Protein AF-A0A0Q3T9H8-F1 (afdb_monomer)

Solvent-accessible surface area (backbone atoms only — not comparable to full-atom values): 3458 Å² total; per-residue (Å²): 131,72,67,60,60,57,52,52,54,47,51,52,50,42,54,52,45,51,53,51,29,50,56,39,22,74,75,63,33,70,82,29,71,66,22,46,50,40,50,56,55,44,50,53,47,51,50,52,51,51,50,54,56,50,54,56,60,58,74,72,74,119

Nearest PDB structures (foldseek):
  2c0s-assembly1_A  TM=9.301E-01  e=1.446E-01  Bacillus anthracis str. Ames
  5nfd-assembly2_B  TM=9.279E-01  e=5.344E-01  Homo sapiens
  4wwf-assembly1_A-3  TM=9.239E-01  e=2.402E+00  Cupriavidus metallidurans CH34
  7tzb-assembly1_B  TM=4.604E-01  e=2.923E+00  Homo sapiens

Foldseek 3Di:
DPVVVVLVVLVVVLVVLVVVLVVCCVVPNCPDPVNVVSVVVSVVSVVVNVVSVVVVVVVVPD

Organism: NCBI:txid157838

pLDDT: mean 85.79, std 16.34, range [44.16, 97.81]

Structure (mmCIF, N/CA/C/O backbone):
data_AF-A0A0Q3T9H8-F1
#
_entry.id   AF-A0A0Q3T9H8-F1
#
loop_
_atom_site.group_PDB
_atom_site.id
_atom_site.type_symbol
_atom_site.label_atom_id
_atom_site.label_alt_id
_atom_site.label_comp_id
_atom_site.label_asym_id
_atom_site.label_entity_id
_atom_site.label_seq_id
_atom_site.pdbx_PDB_ins_code
_atom_site.Cartn_x
_atom_site.Cartn_y
_atom_site.Cartn_z
_atom_site.occupancy
_atom_site.B_iso_or_equiv
_atom_site.auth_seq_id
_atom_site.auth_comp_id
_atom_site.auth_asym_id
_atom_site.auth_atom_id
_atom_site.pdbx_PDB_model_num
ATOM 1 N N . MET A 1 1 ? 20.930 -7.151 -15.759 1.00 46.81 1 MET A N 1
ATOM 2 C CA . MET A 1 1 ? 20.217 -8.007 -14.778 1.00 46.81 1 MET A CA 1
ATOM 3 C C . MET A 1 1 ? 19.823 -7.309 -13.461 1.00 46.81 1 MET A C 1
ATOM 5 O O . MET A 1 1 ? 19.288 -7.981 -12.594 1.00 46.81 1 MET A O 1
ATOM 9 N N . LYS A 1 2 ? 20.009 -5.987 -13.274 1.00 50.50 2 LYS A N 1
ATOM 10 C CA . LYS A 1 2 ? 19.688 -5.324 -11.986 1.00 50.50 2 LYS A CA 1
ATOM 11 C C . LYS A 1 2 ? 18.200 -4.983 -11.776 1.00 50.50 2 LYS A C 1
ATOM 13 O O . LYS A 1 2 ? 17.741 -4.980 -10.645 1.00 50.50 2 LYS A O 1
ATOM 18 N N . ASN A 1 3 ? 17.431 -4.755 -12.843 1.00 57.31 3 ASN A N 1
ATOM 19 C CA . ASN A 1 3 ? 16.049 -4.266 -12.714 1.00 57.31 3 ASN A CA 1
ATOM 20 C C . ASN A 1 3 ? 15.014 -5.329 -12.304 1.00 57.31 3 ASN A C 1
ATOM 22 O O . ASN A 1 3 ? 13.965 -4.968 -11.783 1.00 57.31 3 ASN A O 1
ATOM 26 N N . TYR A 1 4 ? 15.286 -6.620 -12.521 1.00 59.19 4 TYR A N 1
ATOM 27 C CA . TYR A 1 4 ? 14.317 -7.679 -12.208 1.00 59.19 4 TYR A CA 1
ATOM 28 C C . TYR A 1 4 ? 14.169 -7.898 -10.696 1.00 59.19 4 TYR A C 1
ATOM 30 O O . TYR A 1 4 ? 13.052 -8.029 -10.205 1.00 59.19 4 TYR A O 1
ATOM 38 N N . TYR A 1 5 ? 15.286 -7.847 -9.960 1.00 60.69 5 TYR A N 1
ATOM 39 C CA . TYR A 1 5 ? 15.283 -7.906 -8.495 1.00 60.69 5 TYR A CA 1
ATOM 40 C C . TYR A 1 5 ? 14.467 -6.749 -7.898 1.00 60.69 5 TYR A C 1
ATOM 42 O O . TYR A 1 5 ? 13.555 -6.994 -7.119 1.00 60.69 5 TYR A O 1
ATOM 50 N N . ASN A 1 6 ? 14.656 -5.520 -8.397 1.00 80.06 6 ASN A N 1
ATOM 51 C CA . ASN A 1 6 ? 13.864 -4.362 -7.963 1.00 80.06 6 ASN A CA 1
ATOM 52 C C . ASN A 1 6 ? 12.355 -4.505 -8.239 1.00 80.06 6 ASN A C 1
ATOM 54 O O . ASN A 1 6 ? 11.541 -4.055 -7.438 1.00 80.06 6 ASN A O 1
ATOM 58 N N . LEU A 1 7 ? 11.960 -5.111 -9.364 1.00 85.94 7 LEU A N 1
ATOM 59 C CA . LEU A 1 7 ? 10.546 -5.325 -9.699 1.00 85.94 7 LEU A CA 1
ATOM 60 C C . LEU A 1 7 ? 9.888 -6.375 -8.800 1.00 85.94 7 LEU A C 1
ATOM 62 O O . LEU A 1 7 ? 8.754 -6.177 -8.355 1.00 85.94 7 LEU A O 1
ATOM 66 N N . LEU A 1 8 ? 10.591 -7.478 -8.533 1.00 88.31 8 LEU A N 1
ATOM 67 C CA . LEU A 1 8 ? 10.106 -8.521 -7.636 1.00 88.31 8 LEU A CA 1
ATOM 68 C C . LEU A 1 8 ? 9.958 -7.977 -6.210 1.00 88.31 8 LEU A C 1
ATOM 70 O O . LEU A 1 8 ? 8.895 -8.134 -5.612 1.00 88.31 8 LEU A O 1
ATOM 74 N N . ASP A 1 9 ? 10.967 -7.259 -5.717 1.00 89.44 9 ASP A N 1
ATOM 75 C CA . ASP A 1 9 ? 10.956 -6.663 -4.380 1.00 89.44 9 ASP A CA 1
ATOM 76 C C . ASP A 1 9 ? 9.830 -5.635 -4.219 1.00 89.44 9 ASP A C 1
ATOM 78 O O . ASP A 1 9 ? 9.147 -5.617 -3.194 1.00 89.44 9 ASP A O 1
ATOM 82 N N . LEU A 1 10 ? 9.582 -4.808 -5.240 1.00 90.75 10 LEU A N 1
ATOM 83 C CA . LEU A 1 10 ? 8.447 -3.881 -5.243 1.00 90.75 10 LEU A CA 1
ATOM 84 C C . LEU A 1 10 ? 7.109 -4.618 -5.234 1.00 90.75 10 LEU A C 1
ATOM 86 O O . LEU A 1 10 ? 6.203 -4.222 -4.507 1.00 90.75 10 LEU A O 1
ATOM 90 N N . THR A 1 11 ? 6.980 -5.700 -6.001 1.00 93.56 11 THR A N 1
ATOM 91 C CA . THR A 1 11 ? 5.741 -6.492 -6.048 1.00 93.56 11 THR A CA 1
ATOM 92 C C . THR A 1 11 ? 5.440 -7.117 -4.684 1.00 93.56 11 THR A C 1
ATOM 94 O O . THR A 1 11 ? 4.313 -7.025 -4.199 1.00 93.56 11 THR A O 1
ATOM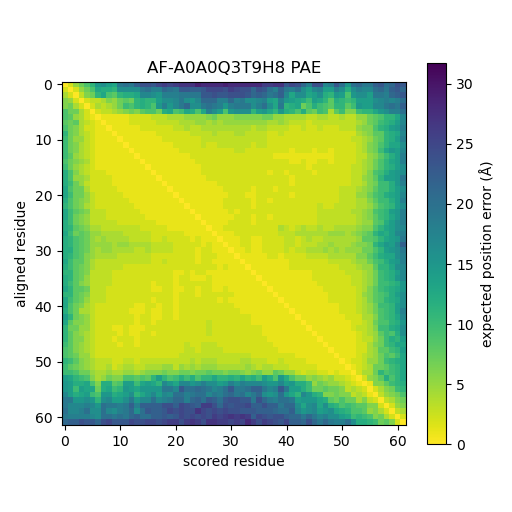 97 N N . VAL A 1 12 ? 6.458 -7.682 -4.027 1.00 95.19 12 VAL A N 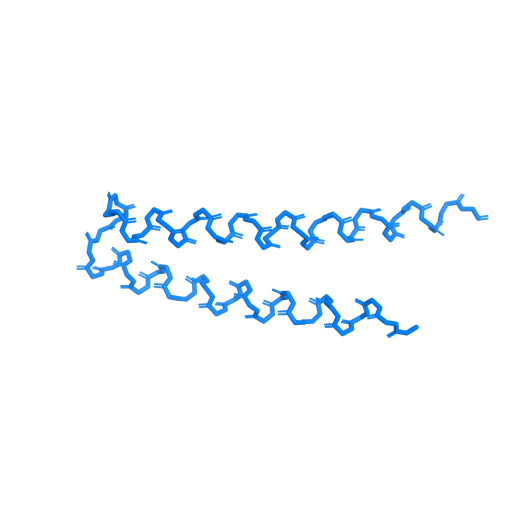1
ATOM 98 C CA . VAL A 1 12 ? 6.334 -8.255 -2.677 1.00 95.19 12 VAL A CA 1
ATOM 99 C C . VAL A 1 12 ? 5.932 -7.186 -1.659 1.00 95.19 12 VAL A C 1
ATOM 101 O O . VAL A 1 12 ? 5.030 -7.419 -0.854 1.00 95.19 12 VAL A O 1
ATOM 104 N N . GLN A 1 13 ? 6.554 -6.005 -1.707 1.00 94.88 13 GLN A N 1
ATOM 105 C CA . GLN A 1 13 ? 6.221 -4.901 -0.802 1.00 94.88 13 GLN A CA 1
ATOM 106 C C . GLN A 1 13 ? 4.797 -4.375 -1.020 1.00 94.88 13 GLN A C 1
ATOM 108 O O . GLN A 1 13 ? 4.083 -4.145 -0.045 1.00 94.88 13 GLN A O 1
ATOM 113 N N . ILE A 1 14 ? 4.355 -4.244 -2.276 1.00 96.25 14 ILE A N 1
ATOM 114 C CA . ILE A 1 14 ? 2.980 -3.847 -2.619 1.00 96.25 14 ILE A CA 1
ATOM 115 C C . ILE A 1 14 ? 1.975 -4.837 -2.024 1.00 96.25 14 ILE A C 1
ATOM 117 O O . ILE A 1 14 ? 0.997 -4.423 -1.400 1.00 96.25 14 ILE A O 1
ATOM 121 N N . ASP A 1 15 ? 2.206 -6.139 -2.184 1.00 97.50 15 ASP A N 1
ATOM 122 C CA . ASP A 1 15 ? 1.285 -7.158 -1.681 1.00 97.50 15 ASP A CA 1
ATOM 123 C C . ASP A 1 15 ? 1.266 -7.235 -0.152 1.00 97.50 15 ASP A C 1
ATOM 125 O O . ASP A 1 15 ? 0.194 -7.394 0.442 1.00 97.50 15 ASP A O 1
ATOM 129 N N . LEU A 1 16 ? 2.425 -7.096 0.499 1.00 96.62 16 LEU A N 1
ATOM 130 C CA . LEU A 1 16 ? 2.507 -7.048 1.957 1.00 96.62 16 LEU A CA 1
ATOM 131 C C . LEU A 1 16 ? 1.735 -5.845 2.507 1.00 96.62 16 LEU A C 1
ATOM 133 O O . LEU A 1 16 ? 0.875 -6.002 3.375 1.00 96.62 16 LEU A O 1
ATOM 137 N N . LEU A 1 17 ? 1.999 -4.659 1.961 1.00 96.06 17 LEU A N 1
ATOM 138 C CA . LEU A 1 17 ? 1.394 -3.424 2.436 1.00 96.06 17 LEU A CA 1
ATOM 139 C C . LEU A 1 17 ? -0.113 -3.381 2.147 1.00 96.06 17 LEU A C 1
ATOM 141 O O . LEU A 1 17 ? -0.886 -2.921 2.985 1.00 96.06 17 LEU A O 1
ATOM 145 N N . ARG A 1 18 ? -0.562 -3.950 1.017 1.00 97.44 18 ARG A N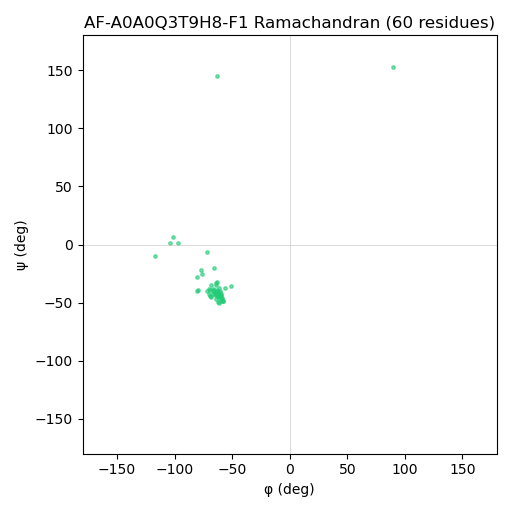 1
ATOM 146 C CA . ARG A 1 18 ? -1.992 -4.124 0.719 1.00 97.44 18 ARG A CA 1
ATOM 147 C C . ARG A 1 18 ? -2.684 -4.973 1.786 1.00 97.44 18 ARG A C 1
ATOM 149 O O . ARG A 1 18 ? -3.752 -4.590 2.255 1.00 97.44 18 ARG A O 1
ATOM 156 N N . LYS A 1 19 ? -2.087 -6.100 2.190 1.00 97.75 19 LYS A N 1
ATOM 157 C CA . LYS A 1 19 ? -2.650 -6.965 3.245 1.00 97.75 19 LYS A CA 1
ATOM 158 C C . LYS A 1 19 ? -2.743 -6.231 4.582 1.00 97.75 19 LYS A C 1
ATOM 160 O O . LYS A 1 19 ? -3.786 -6.290 5.226 1.00 97.75 19 LYS A O 1
ATOM 165 N N . GLN A 1 20 ? -1.696 -5.495 4.957 1.00 96.19 20 GLN A N 1
ATOM 166 C CA . GLN A 1 20 ? -1.689 -4.688 6.182 1.00 96.19 20 GLN A CA 1
ATOM 167 C C . GLN A 1 20 ? -2.759 -3.591 6.153 1.00 96.19 20 GLN A C 1
ATOM 169 O O . GLN A 1 20 ? -3.488 -3.421 7.126 1.00 96.19 20 GLN A O 1
ATOM 174 N N . MET A 1 21 ? -2.905 -2.880 5.032 1.00 97.12 21 MET A N 1
ATOM 175 C CA . MET A 1 21 ? -3.927 -1.844 4.880 1.00 97.12 21 MET A CA 1
ATOM 176 C C . MET A 1 21 ? -5.343 -2.412 5.027 1.00 97.12 21 MET A C 1
ATOM 178 O O . MET A 1 21 ? -6.170 -1.794 5.690 1.00 97.12 21 MET A O 1
ATOM 182 N N . VAL A 1 22 ? -5.619 -3.584 4.441 1.00 97.25 22 VAL A N 1
ATOM 183 C CA . VAL A 1 22 ? -6.911 -4.274 4.588 1.00 97.25 22 VAL A CA 1
ATOM 184 C C . VAL A 1 22 ? -7.152 -4.635 6.051 1.00 97.25 22 VAL A C 1
ATOM 186 O O . VAL A 1 22 ? -8.194 -4.293 6.594 1.00 97.25 22 VAL A O 1
ATOM 189 N N . GLU A 1 23 ? -6.175 -5.247 6.721 1.00 97.75 23 GLU A N 1
ATOM 190 C CA . GLU A 1 23 ? -6.302 -5.622 8.133 1.00 97.75 23 GLU A CA 1
ATOM 191 C C . GLU A 1 23 ? -6.566 -4.407 9.040 1.00 97.75 23 GLU A C 1
ATOM 193 O O . GLU A 1 23 ? -7.412 -4.456 9.935 1.00 97.75 23 GLU A O 1
ATOM 198 N N . ILE A 1 24 ? -5.870 -3.293 8.803 1.00 96.81 24 ILE A N 1
ATOM 199 C CA . ILE A 1 24 ? -6.070 -2.045 9.549 1.00 96.81 24 ILE A CA 1
ATOM 200 C C . ILE A 1 24 ? -7.418 -1.412 9.189 1.00 96.81 24 ILE A C 1
ATOM 202 O O . ILE A 1 24 ? -8.109 -0.921 10.078 1.00 96.81 24 ILE A O 1
ATOM 206 N N . GLY A 1 25 ? -7.824 -1.470 7.922 1.00 97.44 25 GLY A N 1
ATOM 207 C CA . GLY A 1 25 ? -9.120 -1.002 7.441 1.00 97.44 25 GLY A CA 1
ATOM 208 C C . GLY A 1 25 ? -10.290 -1.719 8.110 1.00 97.44 25 GLY A C 1
ATOM 209 O O . GLY A 1 25 ? -11.223 -1.055 8.553 1.00 97.44 25 GLY A O 1
ATOM 210 N N . GLU A 1 26 ? -10.197 -3.039 8.265 1.00 97.81 26 GLU A N 1
ATOM 211 C CA . GLU A 1 26 ? -11.179 -3.853 8.991 1.00 97.81 26 GLU A CA 1
ATOM 212 C C . GLU A 1 26 ? -11.201 -3.521 10.494 1.00 97.81 26 GLU A C 1
ATOM 214 O O .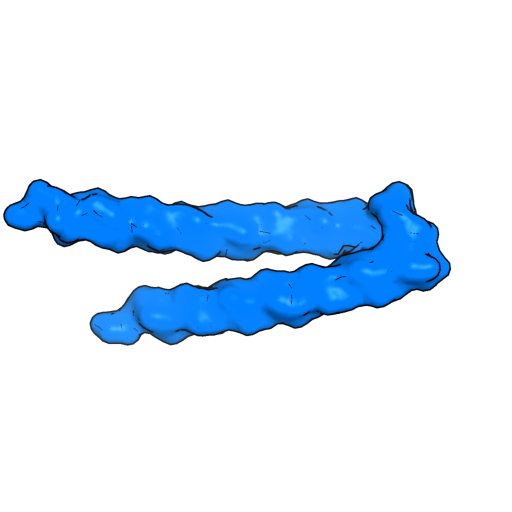 GLU A 1 26 ? -12.264 -3.442 11.104 1.00 97.81 26 GLU A O 1
ATOM 219 N N . LYS A 1 27 ? -10.032 -3.278 11.109 1.00 97.62 27 LYS A N 1
ATOM 220 C CA . LYS A 1 27 ? -9.915 -3.026 12.560 1.00 97.62 27 LYS A CA 1
ATOM 221 C C . LYS A 1 27 ? -10.259 -1.597 12.985 1.00 97.62 27 LYS A C 1
ATOM 223 O O . LYS A 1 27 ? -10.824 -1.396 14.056 1.00 97.62 27 LYS A O 1
ATOM 228 N N . LYS A 1 28 ? -9.841 -0.599 12.205 1.00 96.94 28 LYS A N 1
ATOM 229 C CA . LYS A 1 28 ? -9.883 0.834 12.557 1.00 96.94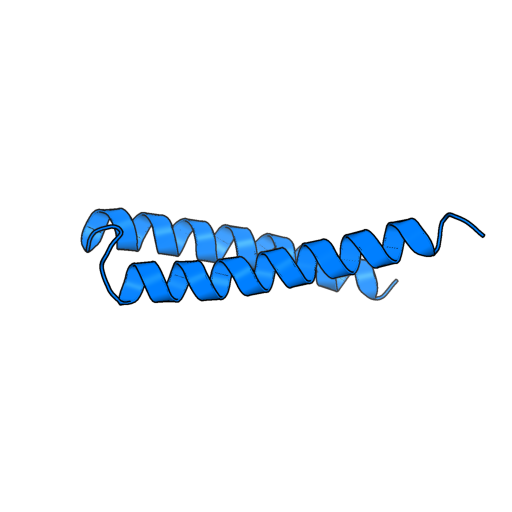 28 LYS A CA 1
ATOM 230 C C . LYS A 1 28 ? -10.783 1.655 11.637 1.00 96.94 28 LYS A C 1
ATOM 232 O O . LYS A 1 28 ? -11.054 2.820 11.920 1.00 96.94 28 LYS A O 1
ATOM 237 N N . GLY A 1 29 ? -11.249 1.065 10.542 1.00 97.19 29 GLY A N 1
ATOM 238 C CA . GLY A 1 29 ? -12.021 1.739 9.510 1.00 97.19 29 GLY A CA 1
ATOM 239 C C . GLY A 1 29 ? -11.144 2.339 8.411 1.00 97.19 29 GLY A C 1
ATOM 240 O O . GLY A 1 29 ? -9.996 2.747 8.620 1.00 97.19 29 GLY A O 1
ATOM 241 N N . LEU A 1 30 ? -11.725 2.447 7.215 1.00 94.31 30 LEU A N 1
ATOM 242 C CA . LEU A 1 30 ? -11.049 2.950 6.012 1.00 94.31 30 LEU A CA 1
ATOM 243 C C . LEU A 1 30 ? -10.656 4.432 6.085 1.00 94.31 30 LEU A C 1
ATOM 245 O O . LEU A 1 30 ? -9.779 4.873 5.352 1.00 94.31 30 LEU A O 1
ATOM 249 N N . ARG A 1 31 ? -11.297 5.201 6.970 1.00 95.81 31 ARG A N 1
ATOM 250 C CA . ARG A 1 31 ? -11.004 6.626 7.190 1.00 95.81 31 ARG A CA 1
ATOM 251 C C . ARG A 1 31 ? -10.068 6.881 8.371 1.00 95.81 31 ARG A C 1
ATOM 253 O O . ARG A 1 31 ? -9.818 8.042 8.682 1.00 95.81 31 ARG A O 1
ATOM 260 N N . SER A 1 32 ? -9.590 5.834 9.049 1.00 97.69 32 SER A N 1
ATOM 261 C CA . SER A 1 32 ? -8.619 6.025 10.126 1.00 97.69 32 SER A CA 1
ATOM 262 C C . SER A 1 32 ? -7.321 6.628 9.573 1.00 97.69 32 SER A C 1
ATOM 264 O O . SER A 1 32 ? -6.929 6.291 8.448 1.00 97.69 32 SER A O 1
ATOM 266 N N . PRO A 1 33 ? -6.639 7.503 10.334 1.00 97.62 33 PRO A N 1
ATOM 267 C CA . PRO A 1 33 ? -5.338 8.038 9.940 1.00 97.62 33 PRO A CA 1
ATOM 268 C C . PRO A 1 33 ? -4.344 6.940 9.548 1.00 97.62 33 PRO A C 1
ATOM 270 O O . PRO A 1 33 ? -3.577 7.104 8.604 1.00 97.62 33 PRO A O 1
ATOM 273 N N . GLU A 1 34 ? -4.394 5.794 10.225 1.00 95.94 34 GLU A N 1
ATOM 274 C CA . GLU A 1 34 ? -3.524 4.657 9.958 1.00 95.94 34 GLU A CA 1
ATOM 275 C C . GLU A 1 34 ? -3.840 3.980 8.625 1.00 95.94 34 GLU A C 1
ATOM 277 O O . GLU A 1 34 ? -2.911 3.706 7.866 1.00 95.94 34 GLU A O 1
ATOM 282 N N . THR A 1 35 ? -5.115 3.744 8.295 1.00 97.06 35 THR A N 1
ATOM 283 C CA . THR A 1 35 ? -5.474 3.188 6.979 1.00 97.06 35 THR A CA 1
ATOM 284 C C . THR A 1 35 ? -5.103 4.157 5.855 1.00 97.06 35 THR A C 1
ATOM 286 O O . THR A 1 35 ? -4.562 3.733 4.835 1.00 97.06 35 THR A O 1
ATOM 289 N N . LEU A 1 36 ? -5.325 5.462 6.053 1.00 97.44 36 LEU A N 1
ATOM 290 C CA . LEU A 1 36 ? -4.955 6.493 5.077 1.00 97.44 36 LEU A CA 1
ATOM 291 C C . LEU A 1 36 ? -3.438 6.566 4.865 1.00 97.44 36 LEU A C 1
ATOM 293 O O . LEU A 1 36 ? -2.991 6.661 3.724 1.00 97.44 36 LEU A O 1
ATOM 297 N N . PHE A 1 37 ? -2.649 6.464 5.936 1.00 96.19 37 PHE A N 1
ATOM 298 C CA . PHE A 1 37 ? -1.191 6.394 5.845 1.00 96.19 37 PHE A CA 1
ATOM 299 C C . PHE A 1 37 ? -0.739 5.200 4.993 1.00 96.19 37 PHE A C 1
ATOM 301 O O . PHE A 1 37 ? 0.031 5.368 4.050 1.00 96.19 37 PHE A O 1
ATOM 308 N N . HIS A 1 38 ? -1.274 4.004 5.258 1.00 95.50 38 HIS A N 1
ATOM 309 C CA . HIS A 1 38 ? -0.924 2.810 4.482 1.00 95.50 38 HIS A CA 1
ATOM 310 C C . HIS A 1 38 ? -1.360 2.925 3.014 1.00 95.50 38 HIS A C 1
ATOM 312 O O . HIS A 1 38 ? -0.629 2.476 2.135 1.00 95.50 38 HIS A O 1
ATOM 318 N N . SER A 1 39 ? -2.496 3.575 2.731 1.00 96.62 39 SER A N 1
ATOM 319 C CA . SER A 1 39 ? -2.937 3.860 1.358 1.00 96.62 39 SER A CA 1
ATOM 320 C C . SER A 1 39 ? -1.944 4.749 0.610 1.00 96.62 39 SER A C 1
ATOM 322 O O . SER A 1 39 ? -1.611 4.462 -0.535 1.00 96.62 39 SER A O 1
ATOM 324 N N . GLN A 1 40 ? -1.440 5.804 1.255 1.00 96.81 40 GLN A N 1
ATOM 325 C CA . GLN A 1 40 ? -0.477 6.721 0.641 1.00 96.81 40 GLN A CA 1
ATOM 326 C C . GLN A 1 40 ? 0.871 6.044 0.367 1.00 96.81 40 GLN A C 1
ATOM 328 O O . GLN A 1 40 ? 1.468 6.260 -0.688 1.00 96.81 40 GLN A O 1
ATOM 333 N N . GLU A 1 41 ? 1.348 5.205 1.287 1.00 95.88 41 GLU A N 1
ATOM 334 C CA . GLU A 1 41 ? 2.572 4.426 1.072 1.00 95.88 41 GLU A CA 1
ATOM 335 C C . GLU A 1 41 ? 2.392 3.385 -0.045 1.00 95.88 41 GLU A C 1
ATOM 337 O O . GLU A 1 41 ? 3.282 3.205 -0.881 1.00 95.88 41 GLU A O 1
ATOM 342 N N . LE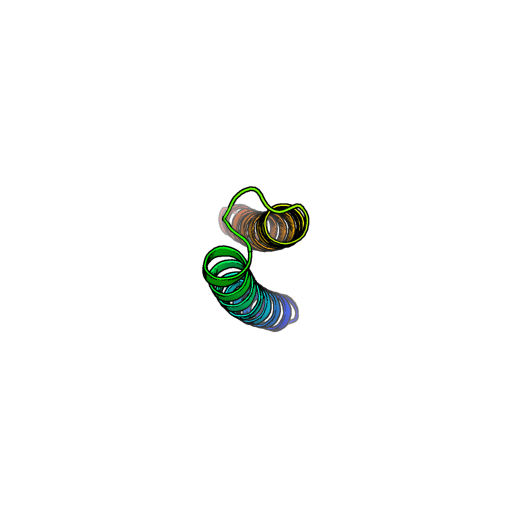U A 1 42 ? 1.216 2.755 -0.128 1.00 95.94 42 LEU A N 1
ATOM 343 C CA . LEU A 1 42 ? 0.890 1.808 -1.194 1.00 95.94 42 LEU A CA 1
ATOM 344 C C . LEU A 1 42 ? 0.875 2.486 -2.568 1.00 95.94 42 LEU A C 1
ATOM 346 O O . LEU A 1 42 ? 1.445 1.944 -3.518 1.00 95.94 42 LEU A O 1
ATOM 350 N N . ASP A 1 43 ? 0.311 3.690 -2.666 1.00 95.44 43 ASP A N 1
ATOM 351 C CA . ASP A 1 43 ? 0.311 4.476 -3.902 1.00 95.44 43 ASP A CA 1
ATOM 352 C C . ASP A 1 43 ? 1.732 4.815 -4.373 1.00 95.44 43 ASP A C 1
ATOM 354 O O . ASP A 1 43 ? 2.028 4.706 -5.566 1.00 95.44 43 ASP A O 1
ATOM 358 N N . LYS A 1 44 ? 2.652 5.153 -3.457 1.00 93.75 44 LYS A N 1
ATOM 359 C CA . LYS A 1 44 ? 4.065 5.410 -3.798 1.00 93.75 44 LYS A CA 1
ATOM 360 C C . LYS A 1 44 ? 4.740 4.178 -4.400 1.00 93.75 44 LYS A C 1
ATOM 362 O O . LYS A 1 44 ? 5.440 4.292 -5.409 1.00 93.75 44 LYS A O 1
ATOM 367 N N . LEU A 1 45 ? 4.521 3.002 -3.810 1.00 92.81 45 LEU A N 1
ATOM 368 C CA . LEU A 1 45 ? 5.094 1.749 -4.308 1.00 92.81 45 LEU A CA 1
ATOM 369 C C . LEU A 1 45 ? 4.516 1.365 -5.675 1.00 92.81 45 LEU A C 1
ATOM 371 O O . LEU A 1 45 ? 5.265 0.994 -6.581 1.00 92.81 45 LEU A O 1
ATOM 375 N N . ILE A 1 46 ? 3.199 1.511 -5.855 1.00 92.75 46 ILE A N 1
ATOM 376 C CA . ILE A 1 46 ? 2.534 1.283 -7.144 1.00 92.75 46 ILE A CA 1
ATOM 377 C C . ILE A 1 46 ? 3.088 2.241 -8.202 1.00 92.75 46 ILE A C 1
ATOM 379 O O . ILE A 1 46 ? 3.405 1.811 -9.312 1.00 92.75 46 ILE A O 1
ATOM 383 N N . TYR A 1 47 ? 3.263 3.520 -7.865 1.00 92.00 47 TYR A N 1
ATOM 384 C CA . TYR A 1 47 ? 3.842 4.506 -8.772 1.00 92.00 47 TYR A CA 1
ATOM 385 C C . TYR A 1 47 ? 5.280 4.149 -9.174 1.00 92.00 47 TYR A C 1
ATOM 387 O O . TYR A 1 47 ? 5.625 4.222 -10.357 1.00 92.00 47 TYR A O 1
ATOM 395 N N . ALA A 1 48 ? 6.116 3.714 -8.226 1.00 89.62 48 ALA A N 1
ATOM 396 C CA . ALA A 1 48 ? 7.481 3.271 -8.507 1.00 89.62 48 ALA A CA 1
ATOM 397 C C . ALA A 1 48 ? 7.502 2.053 -9.447 1.00 89.62 48 ALA A C 1
ATOM 399 O O . ALA A 1 48 ? 8.223 2.053 -10.449 1.00 89.62 48 ALA A O 1
ATOM 400 N N . TYR A 1 49 ? 6.655 1.053 -9.181 1.00 90.38 49 TYR A N 1
ATOM 401 C CA . TYR A 1 49 ? 6.491 -0.121 -10.040 1.00 90.38 49 TYR A CA 1
ATOM 402 C C . TYR A 1 49 ? 6.067 0.273 -11.462 1.00 90.38 49 TYR A C 1
ATOM 404 O O . TYR A 1 49 ? 6.678 -0.146 -12.446 1.00 90.38 49 TYR A O 1
ATOM 412 N N . GLN A 1 50 ? 5.050 1.129 -11.585 1.00 88.62 50 GLN A N 1
ATOM 413 C CA . GLN A 1 50 ? 4.562 1.604 -12.879 1.00 88.62 50 GLN A CA 1
ATOM 414 C C . GLN A 1 50 ? 5.621 2.409 -13.636 1.00 88.62 50 GLN A C 1
ATOM 416 O O . GLN A 1 50 ? 5.735 2.263 -14.852 1.00 88.62 50 GLN A O 1
ATOM 421 N N . SER A 1 51 ? 6.400 3.235 -12.938 1.00 87.75 51 SER A N 1
ATOM 422 C CA . SER A 1 51 ? 7.471 4.040 -13.533 1.00 87.75 51 SER A CA 1
ATOM 423 C C . SER A 1 51 ? 8.587 3.158 -14.091 1.00 87.75 51 SER A C 1
ATOM 425 O O . SER A 1 51 ? 9.012 3.357 -15.229 1.00 87.75 51 SER A O 1
ATOM 427 N N . LEU A 1 52 ? 8.990 2.120 -13.352 1.00 86.56 52 LEU A N 1
ATOM 428 C CA . LEU A 1 52 ? 9.932 1.115 -13.849 1.00 86.56 52 LEU A CA 1
ATOM 429 C C . LEU A 1 52 ? 9.378 0.406 -15.089 1.00 86.56 52 LEU A C 1
ATOM 431 O O . LEU A 1 52 ? 1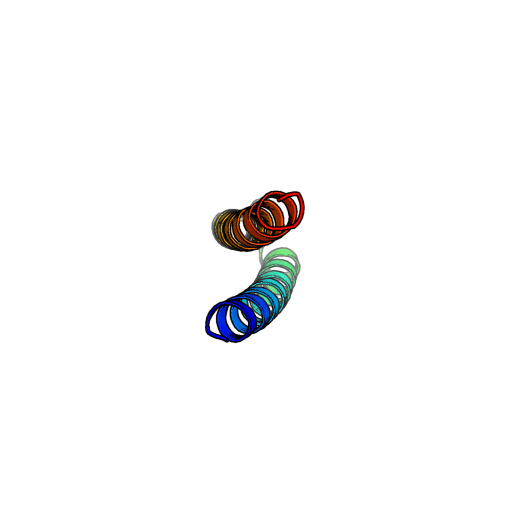0.056 0.336 -16.111 1.00 86.56 52 LEU A O 1
ATOM 435 N N . MET A 1 53 ? 8.126 -0.057 -15.036 1.00 83.00 53 MET A N 1
ATOM 436 C CA . MET A 1 53 ? 7.474 -0.737 -16.161 1.00 83.00 53 MET A CA 1
ATOM 437 C C . MET A 1 53 ? 7.311 0.153 -17.401 1.00 83.00 53 MET A C 1
ATOM 439 O O . MET A 1 53 ? 7.355 -0.358 -18.520 1.00 83.00 53 MET A O 1
ATOM 443 N N . LYS A 1 54 ? 7.116 1.467 -17.235 1.00 79.06 54 LYS A N 1
ATOM 444 C CA . LYS A 1 54 ? 7.087 2.427 -18.350 1.00 79.06 54 LYS A CA 1
ATOM 445 C C . LYS A 1 54 ? 8.466 2.579 -18.990 1.00 79.06 54 LYS A C 1
ATOM 447 O O . LYS A 1 54 ? 8.554 2.451 -20.207 1.00 79.06 54 LYS A O 1
ATOM 452 N N . GLY A 1 55 ? 9.524 2.714 -18.186 1.00 67.19 55 GLY A N 1
ATOM 453 C CA . GLY A 1 55 ? 10.903 2.748 -18.688 1.00 67.19 55 GLY A CA 1
ATOM 454 C C . GLY A 1 55 ? 11.267 1.515 -19.528 1.00 67.19 55 GLY A C 1
ATOM 455 O O . GLY A 1 55 ? 11.897 1.647 -20.570 1.00 67.19 5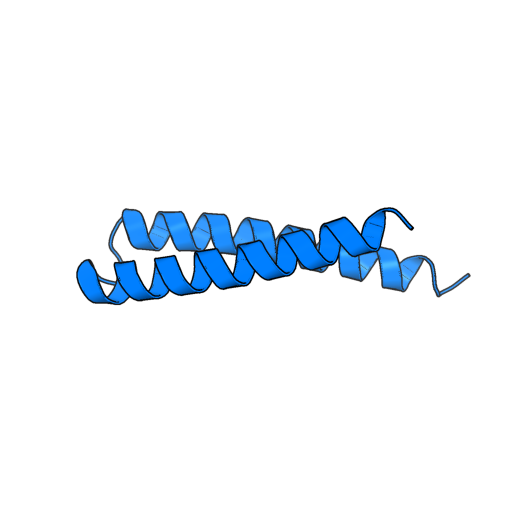5 GLY A O 1
ATOM 456 N N . PHE A 1 56 ? 10.778 0.324 -19.157 1.00 60.44 56 PHE A N 1
ATOM 457 C CA . PHE A 1 56 ? 10.954 -0.903 -19.953 1.00 60.44 56 PHE A CA 1
ATOM 458 C C . PHE A 1 56 ? 10.267 -0.873 -21.331 1.00 60.44 56 PHE A C 1
ATOM 460 O O . PHE A 1 56 ? 10.762 -1.479 -22.286 1.00 60.44 56 PHE A O 1
ATOM 467 N N . ARG A 1 57 ? 9.113 -0.200 -21.454 1.00 59.12 57 ARG A N 1
ATOM 468 C CA . ARG A 1 57 ? 8.389 -0.102 -22.735 1.00 59.12 57 ARG A CA 1
ATOM 469 C C . ARG A 1 57 ? 9.041 0.883 -23.700 1.00 59.12 57 ARG A C 1
ATOM 471 O O . ARG A 1 57 ? 8.858 0.733 -24.903 1.00 59.12 57 ARG A O 1
ATOM 478 N N . GLU A 1 58 ? 9.771 1.869 -23.190 1.00 56.31 58 GLU A N 1
ATOM 479 C CA . GLU A 1 58 ? 10.476 2.863 -24.005 1.00 56.31 58 GLU A CA 1
ATOM 480 C C . GLU A 1 58 ? 11.795 2.308 -24.559 1.00 56.31 58 GLU A C 1
ATOM 482 O O . GLU A 1 58 ? 12.059 2.477 -25.743 1.00 56.31 58 GLU A O 1
ATOM 487 N N . THR A 1 59 ? 12.547 1.516 -23.787 1.00 54.56 59 THR A N 1
ATOM 488 C CA . THR A 1 59 ? 13.794 0.870 -24.254 1.00 54.56 59 THR A CA 1
ATOM 489 C C . THR A 1 59 ? 13.588 -0.284 -25.243 1.00 54.56 59 THR A C 1
ATOM 491 O O . THR A 1 59 ? 14.560 -0.844 -25.729 1.00 54.56 59 THR A O 1
ATOM 494 N N . SER A 1 60 ? 12.342 -0.694 -25.501 1.00 55.25 60 SER A N 1
ATOM 495 C CA . SER A 1 60 ? 12.009 -1.767 -26.457 1.00 55.25 60 SER A CA 1
ATOM 496 C C . SER A 1 60 ? 11.511 -1.224 -27.807 1.00 55.25 60 SER A C 1
ATOM 498 O O . SER A 1 60 ? 11.003 -1.992 -28.622 1.00 55.25 60 SER A O 1
ATOM 500 N N . LYS A 1 61 ? 11.570 0.102 -28.011 1.00 50.91 61 LYS A N 1
ATOM 501 C CA . LYS A 1 61 ? 11.157 0.786 -29.250 1.00 50.91 61 LYS A CA 1
ATOM 502 C C . LYS A 1 61 ? 12.327 1.241 -30.137 1.00 50.91 61 LYS A C 1
ATOM 504 O O . LYS A 1 61 ? 12.061 1.831 -31.181 1.00 50.91 61 LYS A O 1
ATOM 509 N N . GLU A 1 62 ? 13.567 0.968 -29.744 1.00 44.16 62 GLU A N 1
ATOM 510 C CA . GLU A 1 62 ? 14.789 1.184 -30.541 1.00 44.16 62 GLU A CA 1
ATOM 511 C C . GLU A 1 62 ? 15.363 -0.160 -30.997 1.00 44.16 62 GLU A C 1
ATOM 513 O O . GLU A 1 62 ? 15.833 -0.227 -32.154 1.00 44.16 62 GLU A O 1
#

InterPro domains:
  IPR018540 Aspartyl-phosphate phosphatase Spo0E-like [PF09388] (10-50)
  IPR036638 Helix-loop-helix DNA-binding domain superfamily [G3DSA:4.10.280.10] (6-61)
  IPR037208 Aspartyl-phosphate phosphatase Spo0E-like superfamily [SSF140500] (8-56)

Sequence (62 aa):
MKNYYNLLDLTVQIDLLRKQMVEIGEKKGLRSPETLFHSQELDKLIYAYQSLMKGFRETSKE

Radius of gyration: 14.63 Å; Cα contacts (8 Å, |Δi|>4): 33; chains: 1; bounding box: 32×17×43 Å

Mean predicted aligned error: 6.38 Å

Secondary structure (DSSP, 8-state):
-HHHHHHHHH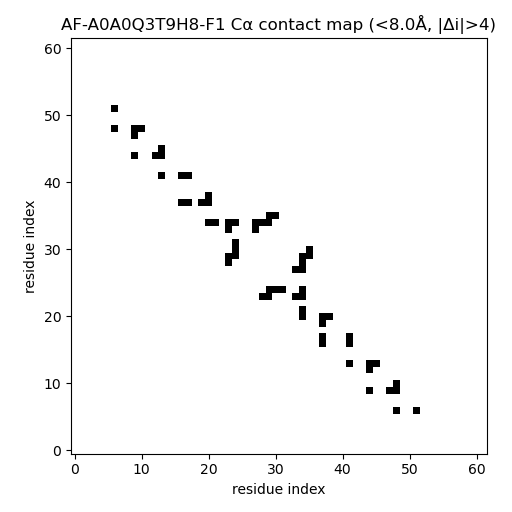HHHHHHHHHHHHHHHHHH-TTSHHHHHHHHHHHHHHHHHHHHHHHHHHTT--